Protein AF-A0A2P2K4J3-F1 (afdb_monomer)

Secondary structure (DSSP, 8-state):
---PPPTT--------HHHHHHHHHHHHHHHHHHHHHHHTT-TTSEEEEEE-STTS-EEEEES---TTTHHHHHHHHHHHHHHHHHH----------HHHHHHHTTS---TTS-SS--

Mean predicted aligned error: 5.59 Å

Foldseek 3Di:
DDDDDDPPDDDDDDDPPVQVVQLVVLVVVQVLLQVLCVVLVNVPWAWDDWDRHPVDTDTDTDDDDPPVCVVVSVVSSVVSSVVDVVVDDDDDDDDDQPQVVCVVVVNDDPPPDDNDDD

InterPro domains:
  IPR018163 Threonyl/alanyl tRNA synthetase, class II-like, putative editing domain superfamily [SSF55186] (16-107)
  IPR051335 Alanyl-tRNA Editing Enzymes [PTHR43462] (2-113)

Structure (mmCIF, N/CA/C/O backbone):
data_AF-A0A2P2K4J3-F1
#
_entry.id   AF-A0A2P2K4J3-F1
#
loop_
_atom_site.group_PDB
_atom_site.id
_atom_site.type_symbol
_atom_site.label_atom_id
_atom_site.label_alt_id
_atom_site.label_comp_id
_atom_site.label_asym_id
_atom_site.label_entity_id
_atom_site.label_seq_id
_atom_site.pdbx_PDB_ins_code
_atom_site.Cartn_x
_atom_site.Cartn_y
_atom_site.Cartn_z
_atom_site.occupancy
_atom_site.B_iso_or_equiv
_atom_site.auth_seq_id
_atom_site.auth_comp_id
_atom_site.auth_asym_id
_atom_site.auth_atom_id
_atom_site.pdbx_PDB_model_num
ATOM 1 N N . MET A 1 1 ? 33.982 13.667 -15.556 1.00 44.69 1 MET A N 1
ATOM 2 C CA . MET A 1 1 ? 34.019 13.254 -16.973 1.00 44.69 1 MET A CA 1
ATOM 3 C C . MET A 1 1 ? 32.996 12.140 -17.126 1.00 44.69 1 MET A C 1
ATOM 5 O O . MET A 1 1 ? 33.262 11.031 -16.682 1.00 44.69 1 MET A O 1
ATOM 9 N N . GLU A 1 2 ? 31.787 12.449 -17.598 1.00 53.03 2 GLU A N 1
ATOM 10 C CA . GLU A 1 2 ? 30.767 11.419 -17.836 1.00 53.03 2 GLU A CA 1
ATOM 11 C C . GLU A 1 2 ? 31.178 10.581 -19.048 1.00 53.03 2 GLU A C 1
ATOM 13 O O . GLU A 1 2 ? 31.515 11.114 -20.106 1.00 53.03 2 GLU A O 1
ATOM 18 N N . ALA A 1 3 ? 31.202 9.261 -18.885 1.00 64.31 3 ALA A N 1
ATOM 19 C CA . ALA A 1 3 ? 31.469 8.353 -19.987 1.00 64.31 3 ALA A CA 1
ATOM 20 C C . ALA A 1 3 ? 30.245 8.331 -20.913 1.00 64.31 3 ALA A C 1
ATOM 22 O O . ALA A 1 3 ? 29.225 7.726 -20.590 1.00 64.31 3 ALA A O 1
ATOM 23 N N . ALA A 1 4 ? 30.341 8.995 -22.065 1.00 73.62 4 ALA A N 1
ATOM 24 C CA . ALA A 1 4 ? 29.296 8.953 -23.078 1.00 73.62 4 ALA A CA 1
ATOM 25 C C . ALA A 1 4 ? 29.185 7.533 -23.667 1.00 73.62 4 ALA A C 1
ATOM 27 O O . ALA A 1 4 ? 30.149 6.992 -24.221 1.00 73.62 4 ALA A O 1
ATOM 28 N N . PHE A 1 5 ? 28.008 6.915 -23.556 1.00 79.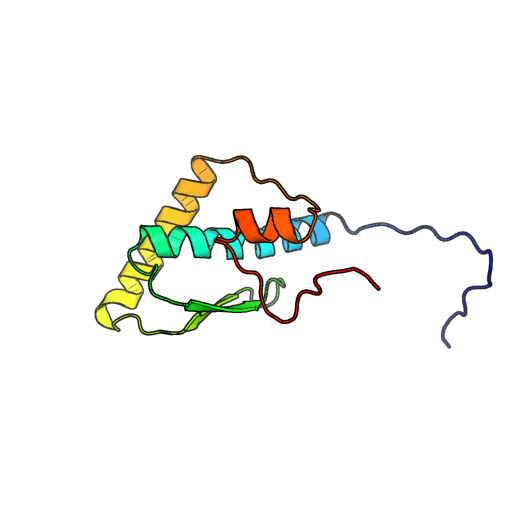06 5 PHE A N 1
ATOM 29 C CA . PHE A 1 5 ? 27.707 5.673 -24.265 1.00 79.06 5 PHE A CA 1
ATOM 30 C C . PHE A 1 5 ? 27.629 5.954 -25.773 1.00 79.06 5 PHE A C 1
ATOM 32 O O . PHE A 1 5 ? 26.981 6.905 -26.206 1.00 79.06 5 PHE A O 1
ATOM 39 N N . LYS A 1 6 ? 28.297 5.130 -26.587 1.00 83.50 6 LYS A N 1
ATOM 40 C CA . LYS A 1 6 ? 28.177 5.195 -28.050 1.00 83.50 6 LYS A CA 1
ATOM 41 C C . LYS A 1 6 ? 26.833 4.596 -28.476 1.00 83.50 6 LYS A C 1
ATOM 43 O O . LYS A 1 6 ? 26.390 3.618 -27.873 1.00 83.50 6 LYS A O 1
ATOM 48 N N . ARG A 1 7 ? 26.210 5.163 -29.519 1.00 85.69 7 ARG A N 1
ATOM 49 C CA . ARG A 1 7 ? 25.046 4.546 -30.182 1.00 85.69 7 ARG A CA 1
ATOM 50 C C . ARG A 1 7 ? 25.383 3.104 -30.578 1.00 85.69 7 ARG A C 1
ATOM 52 O O . ARG A 1 7 ? 26.541 2.812 -30.863 1.00 85.69 7 ARG A O 1
ATOM 59 N N . GLU A 1 8 ? 24.374 2.234 -30.547 1.00 86.88 8 GLU A N 1
ATOM 60 C CA . GLU A 1 8 ? 24.470 0.806 -30.908 1.00 86.88 8 GLU A CA 1
ATOM 61 C C . GLU A 1 8 ? 25.357 -0.050 -29.984 1.00 86.88 8 GLU A C 1
ATOM 63 O O . GLU A 1 8 ? 25.571 -1.231 -30.241 1.00 86.88 8 GLU A O 1
ATOM 68 N N . ARG A 1 9 ? 25.845 0.504 -28.866 1.00 87.56 9 ARG A N 1
ATOM 69 C CA . ARG A 1 9 ? 26.562 -0.278 -27.859 1.00 87.56 9 ARG A CA 1
ATOM 70 C C . ARG A 1 9 ? 25.582 -1.071 -27.002 1.00 87.56 9 ARG A C 1
ATOM 72 O O . ARG A 1 9 ? 24.740 -0.497 -26.316 1.00 87.56 9 ARG A O 1
ATOM 79 N N . GLU A 1 10 ? 25.776 -2.381 -26.971 1.00 89.94 10 GLU A N 1
ATOM 80 C CA . GLU A 1 10 ? 25.062 -3.264 -26.059 1.00 89.94 10 GLU A CA 1
ATOM 81 C C . GLU A 1 10 ? 25.472 -2.986 -24.603 1.00 89.94 10 GLU A C 1
ATOM 83 O O . GLU A 1 10 ? 26.653 -2.795 -24.285 1.00 89.94 10 GLU A O 1
ATOM 88 N N . VAL A 1 11 ? 24.486 -2.933 -23.708 1.00 90.00 11 VAL A N 1
ATOM 89 C CA . VAL A 1 11 ? 24.694 -2.692 -22.278 1.00 90.00 11 VAL A CA 1
ATOM 90 C C . VAL A 1 11 ? 23.993 -3.765 -21.464 1.00 90.00 11 VAL A C 1
ATOM 92 O O . VAL A 1 11 ? 22.866 -4.156 -21.756 1.00 90.00 11 VAL A O 1
ATOM 95 N N . LEU A 1 12 ? 24.658 -4.216 -20.401 1.00 91.12 12 LEU A N 1
ATOM 96 C CA . LEU A 1 12 ? 24.072 -5.149 -19.453 1.00 91.12 12 LEU A CA 1
ATOM 97 C C . LEU A 1 12 ? 23.439 -4.377 -18.298 1.00 91.12 12 LEU A C 1
ATOM 99 O O . LEU A 1 12 ? 24.135 -3.759 -17.493 1.00 91.12 12 LEU A O 1
ATOM 103 N N . LEU A 1 13 ? 22.118 -4.464 -18.190 1.00 93.56 13 LEU A N 1
ATOM 104 C CA . LEU A 1 13 ? 21.370 -3.939 -17.057 1.00 93.56 13 LEU A CA 1
ATOM 105 C C . LEU A 1 13 ? 21.055 -5.078 -16.089 1.00 93.56 13 LEU A C 1
ATOM 107 O O . LEU A 1 13 ? 20.612 -6.152 -16.490 1.00 93.56 13 LEU A O 1
ATOM 111 N N . ARG A 1 14 ? 21.285 -4.844 -14.797 1.00 95.19 14 ARG A N 1
ATOM 112 C CA . ARG A 1 14 ? 20.926 -5.784 -13.733 1.00 95.19 14 ARG A CA 1
ATOM 113 C C . ARG A 1 14 ? 20.093 -5.074 -12.686 1.00 95.19 14 ARG A C 1
ATOM 115 O O . ARG A 1 14 ? 20.434 -3.981 -12.239 1.00 95.19 14 ARG A O 1
ATOM 122 N N . VAL A 1 15 ? 19.018 -5.725 -12.266 1.00 96.56 15 VAL A N 1
ATOM 123 C CA . VAL A 1 15 ? 18.209 -5.262 -11.142 1.00 96.56 15 VAL A CA 1
ATOM 124 C C . VAL A 1 15 ? 18.894 -5.690 -9.848 1.00 96.56 15 VAL A C 1
ATOM 126 O O . VAL A 1 15 ? 19.244 -6.855 -9.680 1.00 96.56 15 VAL A O 1
ATOM 129 N N . ASN A 1 16 ? 19.052 -4.761 -8.905 1.00 97.38 16 ASN A N 1
ATOM 130 C CA . ASN A 1 16 ? 19.370 -5.128 -7.529 1.00 97.38 16 ASN A CA 1
ATOM 131 C C . ASN A 1 16 ? 18.126 -5.774 -6.902 1.00 97.38 16 ASN A C 1
ATOM 133 O O . ASN A 1 16 ? 17.172 -5.084 -6.533 1.00 97.38 16 ASN A O 1
ATOM 137 N N . GLU A 1 17 ? 18.132 -7.102 -6.820 1.00 97.69 17 GLU A N 1
ATOM 138 C CA . GLU A 1 17 ? 16.984 -7.895 -6.387 1.00 97.69 17 GLU A CA 1
ATOM 139 C C . GLU A 1 17 ? 16.534 -7.549 -4.964 1.00 97.69 17 GLU A C 1
ATOM 141 O O . GLU A 1 17 ? 15.347 -7.309 -4.735 1.00 97.69 17 GLU A O 1
ATOM 146 N N . SER A 1 18 ? 17.470 -7.451 -4.017 1.00 97.31 18 SER A N 1
ATOM 147 C CA . SER A 1 18 ? 17.173 -7.121 -2.619 1.00 97.31 18 SER A CA 1
ATOM 148 C C . SER A 1 18 ? 16.481 -5.765 -2.500 1.00 97.31 18 SER A C 1
ATOM 150 O O . SER A 1 18 ? 15.454 -5.645 -1.828 1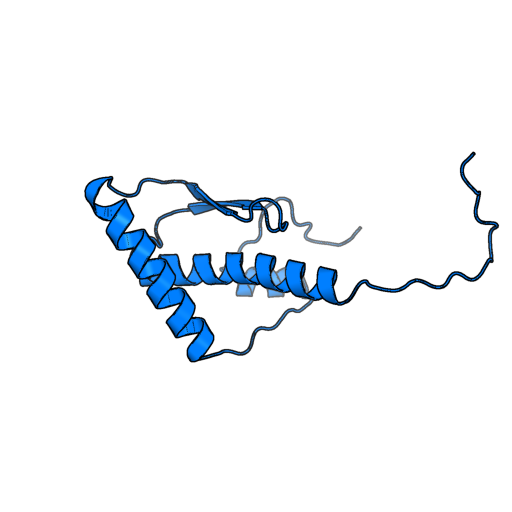.00 97.31 18 SER A O 1
ATOM 152 N N . ARG A 1 19 ? 16.981 -4.753 -3.223 1.00 96.38 19 ARG A N 1
ATOM 153 C CA . ARG A 1 19 ? 16.359 -3.424 -3.270 1.00 96.38 19 ARG A CA 1
ATOM 154 C C . ARG A 1 19 ? 14.982 -3.470 -3.933 1.00 96.38 19 ARG A C 1
ATOM 156 O O . ARG A 1 19 ? 14.043 -2.861 -3.426 1.00 96.38 19 ARG A O 1
ATOM 163 N N . ARG A 1 20 ? 14.827 -4.219 -5.031 1.00 96.75 20 ARG A N 1
ATOM 164 C CA . ARG A 1 20 ? 13.538 -4.366 -5.727 1.00 96.75 20 ARG A CA 1
ATOM 165 C C . ARG A 1 20 ? 12.485 -5.034 -4.844 1.00 96.75 20 ARG A C 1
ATOM 167 O O . ARG A 1 20 ? 11.344 -4.570 -4.838 1.00 96.75 20 ARG A O 1
ATOM 174 N N . LYS A 1 21 ? 12.863 -6.084 -4.106 1.00 96.94 21 LYS A N 1
ATOM 175 C CA . LYS A 1 21 ? 11.998 -6.798 -3.155 1.00 96.94 21 LYS A CA 1
ATOM 176 C C . LYS A 1 21 ? 11.592 -5.902 -1.990 1.00 96.94 21 LYS A C 1
ATOM 178 O O . LYS A 1 21 ? 10.405 -5.830 -1.686 1.00 96.94 21 LYS A O 1
ATOM 183 N N . LEU A 1 22 ? 12.541 -5.186 -1.381 1.00 97.38 22 LEU A N 1
ATOM 184 C CA . LEU A 1 22 ? 12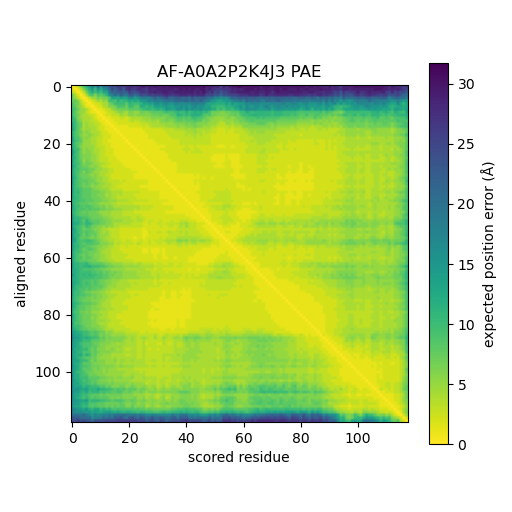.251 -4.257 -0.287 1.00 97.38 22 LEU A CA 1
ATOM 185 C C . LEU A 1 22 ? 11.262 -3.169 -0.724 1.00 97.38 22 LEU A C 1
ATOM 187 O O . LEU A 1 22 ? 10.213 -3.028 -0.107 1.00 97.38 22 LEU A O 1
ATOM 191 N N . ASN A 1 23 ? 11.535 -2.480 -1.834 1.00 96.75 23 ASN A N 1
ATOM 192 C CA . ASN A 1 23 ? 10.645 -1.434 -2.343 1.00 96.75 23 ASN A CA 1
ATOM 193 C C . ASN A 1 23 ? 9.246 -1.977 -2.676 1.00 96.75 23 ASN A C 1
ATOM 195 O O . ASN A 1 23 ? 8.245 -1.333 -2.378 1.00 96.75 23 ASN A O 1
ATOM 199 N N . SER A 1 24 ? 9.158 -3.188 -3.246 1.00 95.38 24 SER A N 1
ATOM 200 C CA . SER A 1 24 ? 7.862 -3.829 -3.512 1.00 95.38 24 SER A CA 1
ATOM 201 C C . SER A 1 24 ? 7.078 -4.093 -2.229 1.00 95.38 24 SER A C 1
ATOM 203 O O . SER A 1 24 ? 5.870 -3.869 -2.196 1.00 95.38 24 SER A O 1
ATOM 205 N N . ARG A 1 25 ? 7.761 -4.571 -1.179 1.00 96.25 25 ARG A N 1
ATOM 206 C CA . ARG A 1 25 ? 7.159 -4.828 0.134 1.00 96.25 25 ARG A CA 1
ATOM 207 C C . ARG A 1 25 ? 6.660 -3.537 0.772 1.00 96.25 25 ARG A C 1
ATOM 209 O O . ARG A 1 25 ? 5.530 -3.519 1.235 1.00 96.25 25 ARG A O 1
ATOM 216 N N . LEU A 1 26 ? 7.459 -2.470 0.750 1.00 97.62 26 LEU A N 1
ATOM 217 C CA . LEU A 1 26 ? 7.084 -1.172 1.323 1.00 97.62 26 LEU A CA 1
ATOM 218 C C . LEU A 1 26 ? 5.894 -0.532 0.600 1.00 97.62 26 LEU A C 1
ATOM 220 O O . LEU A 1 26 ? 4.991 -0.017 1.251 1.00 97.62 26 LEU A O 1
ATOM 224 N N . HIS A 1 27 ? 5.851 -0.612 -0.732 1.00 96.31 27 HIS A N 1
ATOM 225 C CA . HIS A 1 27 ? 4.703 -0.132 -1.502 1.00 96.31 27 HIS A CA 1
ATOM 226 C C . HIS A 1 27 ? 3.435 -0.937 -1.195 1.00 96.31 27 HIS A C 1
ATOM 228 O O . HIS A 1 27 ? 2.389 -0.368 -0.901 1.00 96.31 27 HIS A O 1
ATOM 234 N N . SER A 1 28 ? 3.542 -2.269 -1.191 1.00 95.62 28 SER A N 1
ATOM 235 C CA . SER A 1 28 ? 2.400 -3.151 -0.903 1.00 95.62 28 SER A CA 1
ATOM 236 C C . SER A 1 28 ? 1.909 -3.012 0.542 1.00 95.62 28 SER A C 1
ATOM 238 O O . SER A 1 28 ? 0.717 -3.145 0.792 1.00 95.62 28 SER A O 1
ATOM 240 N N . ALA A 1 29 ? 2.805 -2.713 1.489 1.00 96.38 29 ALA A N 1
ATOM 241 C CA . ALA A 1 29 ? 2.442 -2.426 2.875 1.00 96.38 29 ALA A CA 1
ATOM 242 C C . ALA A 1 29 ? 1.590 -1.153 3.003 1.00 96.38 29 ALA A C 1
ATOM 244 O O . ALA A 1 29 ? 0.724 -1.106 3.867 1.00 96.38 29 ALA A O 1
ATOM 245 N N . GLY A 1 30 ? 1.780 -0.160 2.125 1.00 96.12 30 GLY A N 1
ATOM 246 C CA . GLY A 1 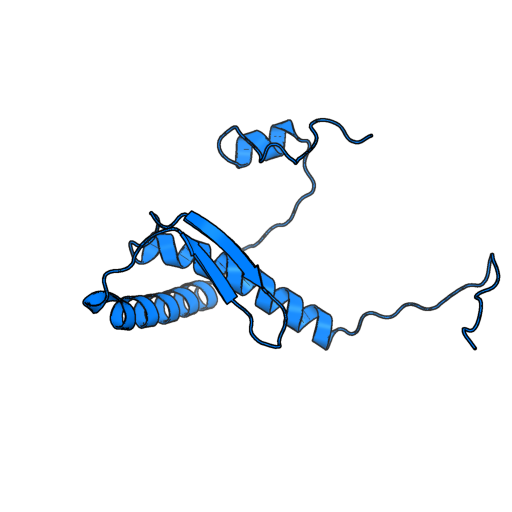30 ? 0.892 1.004 2.046 1.00 96.12 30 GLY A CA 1
ATOM 247 C C . GLY A 1 30 ? -0.548 0.601 1.724 1.00 96.12 30 GLY A C 1
ATOM 248 O O . GLY A 1 30 ? -1.447 0.870 2.512 1.00 96.12 30 GLY A O 1
ATOM 249 N N . HIS A 1 31 ? -0.743 -0.155 0.637 1.00 95.19 31 HIS A N 1
ATOM 250 C CA . HIS A 1 31 ? -2.067 -0.673 0.246 1.00 95.19 31 HIS A CA 1
ATOM 251 C C . HIS A 1 31 ? -2.689 -1.589 1.309 1.00 95.19 31 HIS A C 1
ATOM 253 O O . HIS A 1 31 ? -3.905 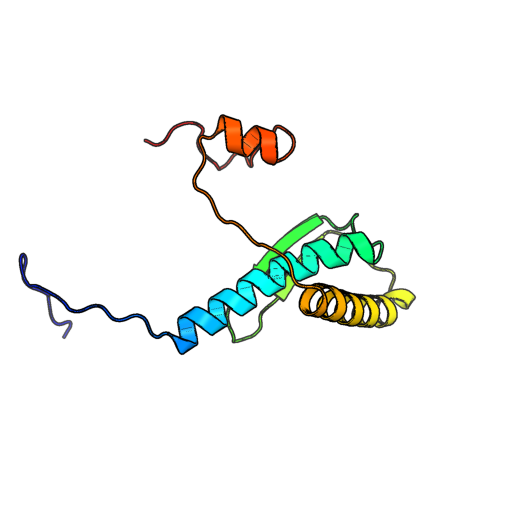-1.623 1.488 1.00 95.19 31 HIS A O 1
ATOM 259 N N . LEU A 1 32 ? -1.863 -2.340 2.043 1.00 97.00 32 LEU A N 1
ATOM 260 C CA . LEU A 1 32 ? -2.332 -3.155 3.162 1.00 97.00 32 LEU A CA 1
ATOM 261 C C . LEU A 1 32 ? -2.931 -2.289 4.280 1.00 97.00 32 LEU A C 1
ATOM 263 O O . LEU A 1 32 ? -3.965 -2.652 4.842 1.00 97.00 32 LEU A O 1
ATOM 267 N N . LEU A 1 33 ? -2.306 -1.151 4.596 1.00 97.69 33 LEU A N 1
ATOM 268 C CA . LEU A 1 33 ? -2.821 -0.221 5.600 1.00 97.69 33 LEU A CA 1
ATOM 269 C C . LEU A 1 33 ? -4.145 0.416 5.162 1.00 97.69 33 LEU A C 1
ATOM 271 O O . LEU A 1 33 ? -5.040 0.528 5.999 1.00 97.69 33 LEU A O 1
ATOM 275 N N . ASP A 1 34 ? -4.318 0.725 3.872 1.00 95.38 34 ASP A N 1
ATOM 276 C CA . ASP A 1 34 ? -5.596 1.219 3.330 1.00 95.38 34 ASP A CA 1
ATOM 277 C C . ASP A 1 34 ? -6.743 0.237 3.609 1.00 95.38 34 ASP A C 1
ATOM 279 O O . ASP A 1 34 ? -7.815 0.627 4.080 1.00 95.38 34 ASP A O 1
ATOM 283 N N . ALA A 1 35 ? -6.504 -1.060 3.392 1.00 95.38 35 ALA A N 1
ATOM 284 C CA . ALA A 1 35 ? -7.475 -2.103 3.713 1.00 95.38 35 ALA A CA 1
ATOM 285 C C . ALA A 1 35 ? -7.738 -2.203 5.228 1.00 95.38 35 ALA A C 1
ATOM 287 O O . ALA A 1 35 ? -8.885 -2.350 5.653 1.00 95.38 35 ALA A O 1
ATOM 288 N N . CYS A 1 36 ? -6.693 -2.088 6.054 1.00 98.06 36 CYS A N 1
ATOM 289 C CA . CYS A 1 36 ? -6.823 -2.156 7.511 1.00 98.06 36 CYS A CA 1
ATOM 290 C C . CYS A 1 36 ? -7.642 -0.988 8.073 1.00 98.06 36 CYS A C 1
ATOM 292 O O . CYS A 1 36 ? -8.433 -1.200 8.990 1.00 98.06 36 CYS A O 1
ATOM 294 N N . LEU A 1 37 ? -7.504 0.227 7.526 1.00 97.69 37 LEU A N 1
ATOM 295 C CA . LEU A 1 37 ? -8.279 1.395 7.962 1.00 97.69 37 LEU A CA 1
ATOM 296 C C . LEU A 1 37 ? -9.786 1.159 7.876 1.00 97.69 37 LEU A C 1
ATOM 298 O O . LEU A 1 37 ? -10.510 1.502 8.813 1.00 97.69 37 LEU A O 1
ATOM 302 N N . GLN A 1 38 ? -10.247 0.528 6.795 1.00 95.94 38 GLN A N 1
ATOM 303 C CA . GLN A 1 38 ? -11.655 0.162 6.631 1.00 95.94 38 GLN A CA 1
ATOM 304 C C . GLN A 1 38 ? -12.116 -0.770 7.761 1.00 95.94 38 GLN A C 1
ATOM 306 O O . GLN A 1 38 ? -13.157 -0.544 8.375 1.00 95.94 38 GLN A O 1
ATOM 311 N N . ILE A 1 39 ? -11.295 -1.765 8.102 1.00 97.25 39 ILE A N 1
ATOM 312 C CA . ILE A 1 39 ? -11.613 -2.787 9.107 1.00 97.25 39 ILE A CA 1
ATOM 313 C C . ILE A 1 39 ? -11.621 -2.208 10.528 1.00 97.25 39 ILE A C 1
ATOM 315 O O . ILE A 1 39 ? -12.498 -2.529 11.329 1.00 97.25 39 ILE A O 1
ATOM 319 N N . VAL A 1 40 ? -10.687 -1.309 10.853 1.00 97.44 40 VAL A N 1
ATOM 320 C CA . VAL A 1 40 ? -10.573 -0.729 12.205 1.00 97.44 40 VAL A CA 1
ATOM 321 C C . VAL A 1 40 ? -11.498 0.473 12.438 1.00 97.44 40 VAL A C 1
ATOM 323 O O . VAL A 1 40 ? -11.369 1.173 13.449 1.00 97.44 40 VAL A O 1
ATOM 326 N N . GLY A 1 41 ? -12.441 0.735 11.530 1.00 96.69 41 GLY A N 1
ATOM 327 C CA . GLY A 1 41 ? -13.420 1.819 11.650 1.00 96.69 41 GLY A CA 1
ATOM 328 C C . GLY A 1 41 ? -12.855 3.214 11.361 1.00 96.69 41 GLY A C 1
ATOM 329 O O . GLY A 1 41 ? -13.396 4.208 11.838 1.00 96.69 41 GLY A O 1
ATOM 330 N N . LEU A 1 42 ? -11.760 3.297 10.605 1.00 97.62 42 LEU A N 1
ATOM 331 C CA . LEU A 1 42 ? -11.150 4.542 10.126 1.00 97.62 42 LEU A CA 1
ATOM 332 C C . LEU A 1 42 ? -11.336 4.738 8.613 1.00 97.62 42 LEU A C 1
ATOM 334 O O . LEU A 1 42 ? -10.672 5.572 8.008 1.00 97.62 42 LEU A O 1
ATOM 338 N N . GLY A 1 43 ? -12.265 4.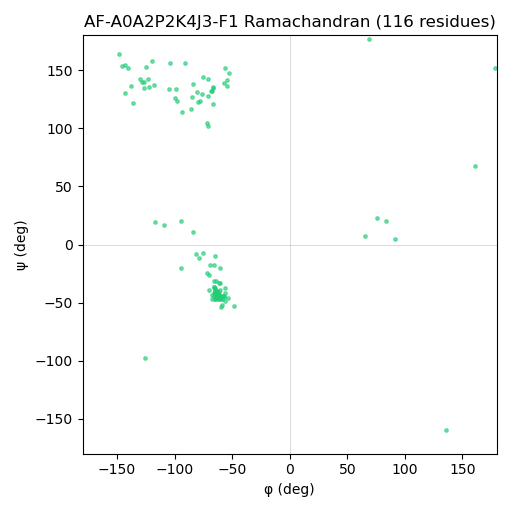001 8.000 1.00 96.12 43 GLY A N 1
ATOM 339 C CA . GLY A 1 43 ? -12.513 4.046 6.557 1.00 96.12 43 GLY A CA 1
ATOM 340 C C . GLY A 1 43 ? -13.040 5.378 6.013 1.00 96.12 43 GLY A C 1
ATOM 341 O O . GLY A 1 43 ? -13.083 5.560 4.802 1.00 96.12 43 GLY A O 1
ATOM 342 N N . HIS A 1 44 ? -13.421 6.300 6.899 1.00 95.38 44 HIS A N 1
ATOM 343 C CA . HIS A 1 44 ? -13.831 7.662 6.558 1.00 95.38 44 HIS A CA 1
ATOM 344 C C . HIS A 1 44 ? -12.644 8.600 6.278 1.00 95.38 44 HIS A C 1
ATOM 346 O O . HIS A 1 44 ? -12.861 9.722 5.830 1.00 95.38 44 HIS A O 1
ATOM 352 N N . LEU A 1 45 ? -11.411 8.188 6.594 1.00 97.06 45 LEU A N 1
ATOM 353 C CA . LEU A 1 45 ? -10.220 8.980 6.309 1.00 97.06 45 LEU A CA 1
ATOM 354 C C . LEU A 1 45 ? -9.883 8.892 4.818 1.00 97.06 45 LEU A C 1
ATOM 356 O O . LEU A 1 45 ? -9.785 7.800 4.258 1.00 97.06 45 LEU A O 1
ATOM 360 N N . GLU A 1 46 ? -9.674 10.039 4.179 1.00 95.12 46 GLU A N 1
ATOM 361 C CA . GLU A 1 46 ? -9.379 10.094 2.747 1.00 95.12 46 GLU A CA 1
ATOM 362 C C . GLU A 1 46 ? -7.877 9.893 2.503 1.00 95.12 46 GLU A C 1
ATOM 364 O O . GLU A 1 46 ? -7.075 10.637 3.078 1.00 95.12 46 GLU A O 1
ATOM 369 N N . PRO A 1 47 ? -7.455 8.954 1.638 1.00 93.69 47 PRO A N 1
ATOM 370 C CA . PRO A 1 47 ? -6.053 8.818 1.253 1.00 93.69 47 PRO A CA 1
ATOM 371 C C . PRO A 1 47 ? -5.491 10.112 0.652 1.00 93.69 47 PRO A C 1
ATOM 373 O O . PRO A 1 47 ? -6.150 10.789 -0.139 1.00 93.69 47 PRO A O 1
ATOM 376 N N . ALA A 1 48 ? -4.257 10.457 1.019 1.00 93.88 48 ALA A N 1
ATOM 377 C CA . ALA A 1 48 ? -3.572 11.647 0.528 1.00 93.88 48 ALA A CA 1
ATOM 378 C C . ALA A 1 48 ? -2.210 11.305 -0.080 1.00 93.88 48 ALA A C 1
ATOM 380 O O . ALA A 1 48 ? -2.119 10.955 -1.254 1.00 93.88 48 ALA A O 1
ATOM 381 N N . LYS A 1 49 ? -1.137 11.458 0.696 1.00 94.12 49 LYS A N 1
ATOM 382 C CA . LYS A 1 49 ? 0.239 11.261 0.240 1.00 94.12 49 LYS A CA 1
ATOM 383 C C . LYS A 1 49 ? 0.778 9.937 0.744 1.00 94.12 49 LYS A C 1
ATOM 385 O O . LYS A 1 49 ? 0.359 9.423 1.776 1.00 94.12 49 LYS A O 1
ATOM 390 N N . SER A 1 50 ? 1.773 9.415 0.050 1.00 95.12 50 SER A N 1
ATOM 391 C CA . SER A 1 50 ? 2.513 8.258 0.521 1.00 95.12 50 SER A CA 1
ATOM 392 C C . SER A 1 50 ? 3.984 8.378 0.165 1.00 95.12 50 SER A C 1
ATOM 394 O O . SER A 1 50 ? 4.380 9.049 -0.792 1.00 95.12 50 SER A O 1
ATOM 396 N N . TYR A 1 51 ? 4.803 7.708 0.961 1.00 96.81 51 TYR A N 1
ATOM 397 C CA . TYR A 1 51 ? 6.223 7.551 0.729 1.00 96.81 51 TYR A CA 1
ATOM 398 C C . TYR A 1 51 ? 6.578 6.096 1.002 1.00 96.81 51 TYR A C 1
ATOM 400 O O . TYR A 1 51 ? 6.330 5.587 2.088 1.00 96.81 51 TYR A O 1
ATOM 408 N N . HIS A 1 52 ? 7.128 5.393 0.015 1.00 95.12 52 HIS A N 1
ATOM 409 C CA . HIS A 1 52 ? 7.383 3.947 0.116 1.00 95.12 52 HIS A CA 1
ATOM 410 C C . HIS A 1 52 ? 8.868 3.593 0.031 1.00 95.12 52 HIS A C 1
ATOM 412 O O . HIS A 1 52 ? 9.219 2.453 -0.283 1.00 95.12 52 HIS A O 1
ATOM 418 N N . PHE A 1 53 ? 9.749 4.563 0.271 1.00 94.38 53 PHE A N 1
ATOM 419 C CA . PHE A 1 53 ? 11.186 4.324 0.291 1.00 94.38 53 PHE A CA 1
ATOM 420 C C . PHE A 1 53 ? 11.675 3.967 1.707 1.00 94.38 53 PHE A C 1
ATOM 422 O O . PHE A 1 53 ? 10.994 4.268 2.691 1.00 94.38 53 PHE A O 1
ATOM 429 N N . PRO A 1 54 ? 12.822 3.269 1.831 1.00 95.50 54 PRO A N 1
ATOM 430 C CA . PRO A 1 54 ? 13.256 2.673 3.100 1.00 95.50 54 PRO A CA 1
ATOM 431 C C . PRO A 1 54 ? 13.606 3.647 4.230 1.00 95.50 54 PRO A C 1
ATOM 433 O O . PRO A 1 54 ? 13.683 3.234 5.380 1.00 95.50 54 PRO A O 1
ATOM 436 N N . ASP A 1 55 ? 13.852 4.910 3.915 1.00 96.12 55 ASP A N 1
ATOM 437 C CA . ASP A 1 55 ? 14.296 5.964 4.830 1.00 96.12 55 ASP A CA 1
ATOM 438 C C . ASP A 1 55 ? 13.189 6.508 5.747 1.00 96.12 55 ASP A C 1
ATOM 440 O O . ASP A 1 55 ? 13.474 7.243 6.688 1.00 96.12 55 ASP A O 1
ATOM 444 N N . GLY A 1 56 ? 11.941 6.094 5.534 1.00 95.00 56 GLY A N 1
ATOM 445 C CA . GLY A 1 56 ? 10.835 6.420 6.431 1.00 95.00 56 GLY A CA 1
ATOM 446 C C . GLY A 1 56 ? 9.491 6.232 5.747 1.00 95.00 56 GLY A C 1
ATOM 447 O O . GLY A 1 56 ? 8.826 7.226 5.468 1.00 95.00 56 GLY A O 1
ATOM 448 N N . PRO A 1 57 ? 9.097 4.991 5.411 1.00 96.62 57 PRO A N 1
ATOM 449 C CA . PRO A 1 57 ? 7.885 4.760 4.646 1.00 96.62 57 PRO A CA 1
ATOM 450 C C . PRO A 1 57 ? 6.641 5.157 5.451 1.00 96.62 57 PRO A C 1
ATOM 452 O O . PRO A 1 57 ? 6.514 4.797 6.621 1.00 96.62 57 PRO A O 1
ATOM 455 N N . PHE A 1 58 ? 5.708 5.864 4.816 1.00 97.12 58 PHE A N 1
ATOM 456 C CA . PHE A 1 58 ? 4.450 6.285 5.424 1.00 97.12 58 PHE A CA 1
ATOM 457 C C . PHE A 1 58 ? 3.309 6.364 4.407 1.00 97.12 58 PHE A C 1
ATOM 459 O O . PHE A 1 58 ? 3.507 6.426 3.190 1.00 97.12 58 PHE A O 1
ATOM 466 N N . VAL A 1 59 ? 2.101 6.407 4.951 1.00 97.38 59 VAL A N 1
ATOM 467 C CA . VAL A 1 59 ? 0.856 6.759 4.272 1.00 97.38 59 VAL A CA 1
ATOM 468 C C . VAL A 1 59 ? 0.191 7.870 5.080 1.00 97.38 59 VAL A C 1
ATOM 470 O O . VAL A 1 59 ? 0.249 7.876 6.309 1.00 97.38 59 VAL A O 1
ATOM 473 N N . GLU A 1 60 ? -0.374 8.846 4.386 1.00 97.38 60 GLU A N 1
ATOM 474 C CA . GLU A 1 60 ? -1.025 10.021 4.954 1.00 97.38 60 GLU A CA 1
ATOM 475 C C . GLU A 1 60 ? -2.497 10.012 4.555 1.00 97.38 60 GLU A C 1
ATOM 477 O O . GLU A 1 60 ? -2.835 9.759 3.396 1.00 97.38 60 GLU A O 1
ATOM 482 N N . TYR A 1 61 ? -3.359 10.344 5.514 1.00 97.12 61 TYR A N 1
ATOM 483 C CA . TYR A 1 61 ? -4.797 10.430 5.307 1.00 97.12 61 TYR A CA 1
ATOM 484 C C . TYR A 1 61 ? -5.333 11.752 5.847 1.00 97.12 61 TYR A C 1
ATOM 486 O O . TYR A 1 61 ? -4.894 12.230 6.895 1.00 97.12 61 TYR A O 1
ATOM 494 N N . LYS A 1 62 ? -6.307 12.334 5.148 1.00 97.94 62 LYS A N 1
ATOM 495 C CA . LYS A 1 6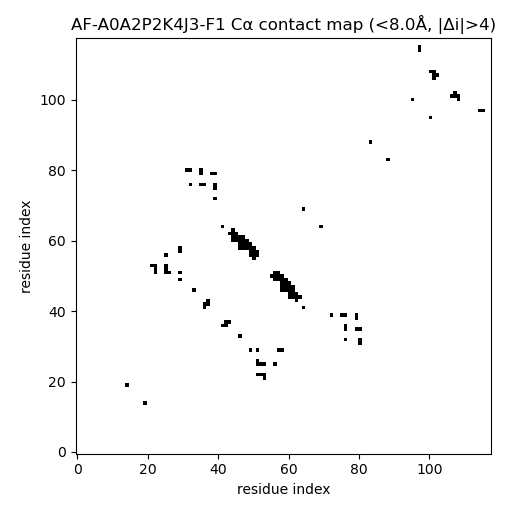2 ? -7.041 13.515 5.604 1.00 97.94 62 LYS A CA 1
ATOM 496 C C . LYS A 1 62 ? -8.180 13.089 6.520 1.00 97.94 62 LYS A C 1
ATOM 498 O O . LYS A 1 62 ? -8.904 12.140 6.232 1.00 97.94 62 LYS A O 1
ATOM 503 N N . GLY A 1 63 ? -8.356 13.835 7.604 1.00 96.12 63 GLY A N 1
ATOM 504 C CA . GLY A 1 63 ? -9.407 13.618 8.592 1.00 96.12 63 GLY A CA 1
ATOM 505 C C . GLY A 1 63 ? -8.858 13.730 10.007 1.00 96.12 63 GLY A C 1
ATOM 506 O O . GLY A 1 63 ? -7.823 14.354 10.241 1.00 96.12 63 GLY A O 1
ATOM 507 N N . THR A 1 64 ? -9.565 13.167 10.983 1.00 95.44 64 THR A N 1
ATOM 508 C CA . THR A 1 64 ? -9.162 13.246 12.389 1.00 95.44 64 THR A CA 1
ATOM 509 C C . THR A 1 64 ? -9.474 11.944 13.100 1.00 95.44 64 THR A C 1
ATOM 511 O O . THR A 1 64 ? -10.598 11.456 13.061 1.00 95.44 64 THR A O 1
ATOM 514 N N . VAL A 1 65 ? -8.478 11.415 13.805 1.00 96.31 65 VAL A N 1
ATOM 515 C CA . VAL A 1 65 ? -8.669 10.343 14.780 1.00 96.31 65 VAL A CA 1
ATOM 516 C C . VAL A 1 65 ? -8.695 10.989 16.165 1.00 96.31 65 VAL A C 1
ATOM 518 O O . VAL A 1 65 ? -7.755 11.721 16.492 1.00 96.31 65 VAL A O 1
ATOM 521 N N . PRO A 1 66 ? -9.731 10.759 16.992 1.00 96.38 66 PRO A N 1
ATOM 522 C CA . PRO A 1 66 ? -9.771 11.308 18.341 1.00 96.38 66 PRO A CA 1
ATOM 523 C C . PRO A 1 66 ? -8.517 10.922 19.131 1.00 96.38 66 PRO A C 1
ATOM 525 O O . PRO A 1 66 ? -8.091 9.767 19.113 1.00 96.38 66 PRO A O 1
ATOM 528 N N . GLN A 1 67 ? -7.931 11.874 19.861 1.00 96.50 67 GLN A N 1
ATOM 529 C CA . GLN A 1 67 ? -6.637 11.674 20.527 1.00 96.50 67 GLN A CA 1
ATOM 530 C C . GLN A 1 67 ? -6.630 10.467 21.479 1.00 96.50 67 GLN A C 1
ATOM 532 O O . GLN A 1 67 ? -5.648 9.729 21.541 1.00 96.50 67 GLN A O 1
ATOM 537 N N . HIS A 1 68 ? -7.742 10.233 22.179 1.00 97.19 68 HIS A N 1
ATOM 538 C CA . HIS A 1 68 ? -7.900 9.104 23.097 1.00 97.19 68 HIS A CA 1
ATOM 539 C C . HIS A 1 68 ? -7.959 7.739 22.384 1.00 97.19 68 HIS A C 1
ATOM 541 O O . HIS A 1 68 ? -7.744 6.708 23.017 1.00 97.19 68 HIS A O 1
ATOM 547 N N . GLU A 1 69 ? -8.225 7.712 21.075 1.00 97.06 69 GLU A N 1
ATOM 548 C CA . GLU A 1 69 ? -8.252 6.488 20.277 1.00 97.06 69 GLU A CA 1
ATOM 549 C C . GLU A 1 69 ? -6.921 6.188 19.582 1.00 97.06 69 GLU A C 1
ATOM 551 O O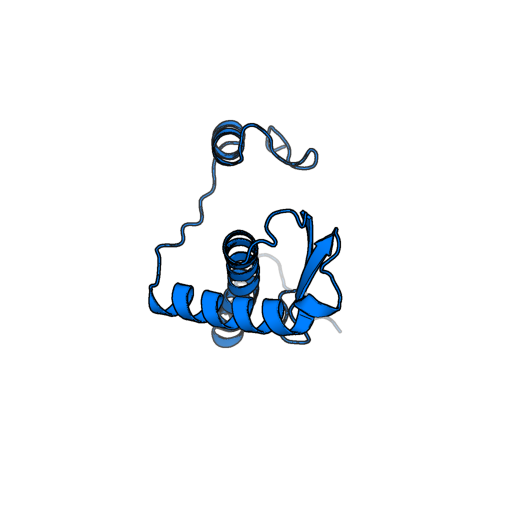 . GLU A 1 69 ? -6.688 5.029 19.244 1.00 97.06 69 GLU A O 1
ATOM 556 N N . LEU A 1 70 ? -6.033 7.175 19.393 1.00 95.81 70 LEU A N 1
ATOM 557 C CA . LEU A 1 70 ? -4.815 7.041 18.575 1.00 95.81 70 LEU A CA 1
ATOM 558 C C . LEU A 1 70 ? -4.001 5.785 18.906 1.00 95.81 70 LEU A C 1
ATOM 560 O O . LEU A 1 70 ? -3.734 4.964 18.029 1.00 95.81 70 LEU A O 1
ATOM 564 N N . GLN A 1 71 ? -3.660 5.589 20.183 1.00 97.50 71 GLN A N 1
ATOM 565 C CA . GLN A 1 71 ? -2.851 4.444 20.604 1.00 97.50 71 GLN A CA 1
ATOM 566 C C . GLN A 1 71 ? -3.583 3.110 20.396 1.00 97.50 71 GLN A C 1
ATOM 568 O O . GLN A 1 71 ? -2.971 2.102 20.039 1.00 97.50 71 GLN A O 1
ATOM 573 N N . ARG A 1 72 ? -4.904 3.087 20.611 1.00 98.12 72 ARG A N 1
ATOM 574 C CA . ARG A 1 72 ? -5.727 1.895 20.390 1.00 98.12 72 ARG A CA 1
ATOM 575 C C . ARG A 1 72 ? -5.802 1.564 18.900 1.00 98.12 72 ARG A C 1
ATOM 577 O O . ARG A 1 72 ? -5.586 0.411 18.539 1.00 98.12 72 ARG A O 1
ATOM 584 N N . LYS A 1 73 ? -6.071 2.555 18.047 1.00 97.81 73 LYS A N 1
ATOM 585 C CA . LYS A 1 73 ? -6.169 2.386 16.591 1.00 97.81 73 LYS A CA 1
ATOM 586 C C . LYS A 1 73 ? -4.841 1.949 15.985 1.00 97.81 73 LYS A C 1
ATOM 588 O O . LYS A 1 73 ? -4.842 1.039 15.168 1.00 97.81 73 LYS A O 1
ATOM 593 N N . GLN A 1 74 ? -3.717 2.503 16.443 1.00 97.44 74 GLN A N 1
ATOM 594 C CA . GLN A 1 74 ? -2.384 2.061 16.022 1.00 97.44 74 GLN A CA 1
ATOM 595 C C . GLN A 1 74 ? -2.173 0.562 16.287 1.00 97.44 74 GLN A C 1
ATOM 597 O O . GLN A 1 74 ? -1.785 -0.174 15.385 1.00 97.44 74 GLN A O 1
ATOM 602 N N . LYS A 1 75 ? -2.491 0.093 17.502 1.00 98.38 75 LYS A N 1
ATOM 603 C CA . LYS A 1 75 ? -2.392 -1.334 17.853 1.00 98.38 75 LYS A CA 1
ATOM 604 C C . LYS A 1 75 ? -3.339 -2.201 17.022 1.00 98.38 75 LYS A C 1
ATOM 606 O O . LYS A 1 75 ? -2.963 -3.289 16.605 1.00 98.38 75 LYS A O 1
ATOM 611 N N . GLN A 1 76 ? -4.562 -1.732 16.778 1.00 98.50 76 GLN A N 1
ATOM 612 C CA . GLN A 1 76 ? -5.529 -2.451 15.943 1.00 98.50 76 GLN A CA 1
ATOM 613 C C . GLN A 1 76 ? -5.063 -2.562 14.488 1.00 98.50 76 GLN A C 1
ATOM 615 O O . GLN A 1 76 ? -5.207 -3.630 13.905 1.00 98.50 76 GLN A O 1
ATOM 620 N N . LEU A 1 77 ? -4.469 -1.505 13.924 1.00 98.25 77 LEU A N 1
ATOM 621 C CA . LEU A 1 77 ? -3.896 -1.531 12.577 1.00 98.25 77 LEU A CA 1
ATOM 622 C C . LEU A 1 77 ? -2.774 -2.565 12.464 1.00 98.25 77 LEU A C 1
ATOM 624 O O . LEU A 1 77 ? -2.761 -3.339 11.514 1.00 98.25 77 LEU A O 1
ATOM 628 N N . GLU A 1 78 ? -1.861 -2.615 13.435 1.00 98.38 78 GLU A N 1
ATOM 629 C CA . GLU A 1 78 ? -0.780 -3.606 13.443 1.00 98.38 78 GLU A CA 1
ATOM 630 C C . GLU A 1 78 ? -1.313 -5.041 13.572 1.00 98.38 78 GLU A C 1
ATOM 632 O O . GLU A 1 78 ? -0.873 -5.937 12.848 1.00 98.38 78 GLU A O 1
ATOM 637 N N . LEU A 1 79 ? -2.280 -5.270 14.466 1.00 98.62 79 LEU A N 1
ATOM 638 C CA . LEU A 1 79 ? -2.917 -6.578 14.630 1.00 98.62 79 LEU A CA 1
ATOM 639 C C . LEU A 1 79 ? -3.620 -7.027 13.345 1.00 98.62 79 LEU A C 1
ATOM 641 O O . LEU A 1 79 ? -3.417 -8.159 12.906 1.00 98.62 79 LEU A O 1
ATOM 645 N N . GLU A 1 80 ? -4.400 -6.141 12.724 1.00 98.56 80 GLU A N 1
ATOM 646 C CA . GLU A 1 80 ? -5.133 -6.458 11.499 1.00 98.56 80 GLU A CA 1
ATOM 647 C C . GLU A 1 80 ? -4.184 -6.686 10.321 1.00 98.56 80 GLU A C 1
ATOM 649 O O . GLU A 1 80 ? -4.319 -7.676 9.606 1.00 98.56 80 GLU A O 1
ATOM 654 N N . ALA A 1 81 ? -3.157 -5.848 10.157 1.00 98.31 81 ALA A N 1
ATOM 655 C CA . ALA A 1 81 ? -2.158 -6.032 9.109 1.00 98.31 81 ALA A CA 1
ATOM 656 C C . ALA A 1 81 ? -1.480 -7.406 9.219 1.00 98.31 81 ALA A C 1
ATOM 658 O O . ALA A 1 81 ? -1.374 -8.128 8.226 1.00 98.31 81 ALA A O 1
ATOM 659 N N . ASN A 1 82 ? -1.079 -7.812 10.428 1.00 98.56 82 ASN A N 1
ATOM 660 C CA . ASN A 1 82 ? -0.496 -9.133 10.664 1.00 98.56 82 ASN A CA 1
ATOM 661 C C . ASN A 1 82 ? -1.494 -10.270 10.396 1.00 98.56 82 ASN A C 1
ATOM 663 O O . ASN A 1 82 ? -1.114 -11.293 9.821 1.00 98.56 82 ASN A O 1
ATOM 667 N N . ALA A 1 83 ? -2.768 -10.096 10.759 1.00 98.38 83 ALA A N 1
ATOM 668 C CA . ALA A 1 83 ? -3.816 -11.074 10.475 1.00 98.38 83 ALA A CA 1
ATOM 669 C C . ALA A 1 83 ? -4.036 -11.252 8.963 1.00 98.38 83 ALA A C 1
ATOM 671 O O . ALA A 1 83 ? -4.083 -12.384 8.478 1.00 98.38 83 ALA A O 1
ATOM 672 N N . LEU A 1 84 ? -4.095 -10.154 8.203 1.00 97.56 84 LEU A N 1
ATOM 673 C CA . LEU A 1 84 ? -4.221 -10.169 6.745 1.00 97.56 84 LEU A CA 1
ATOM 674 C C . LEU A 1 84 ? -3.004 -10.804 6.063 1.00 97.56 84 LEU A C 1
ATOM 676 O O . LEU A 1 84 ? -3.171 -11.600 5.139 1.00 97.56 84 LEU A O 1
ATOM 680 N N . ILE A 1 85 ? -1.789 -10.503 6.534 1.00 97.38 85 ILE A N 1
ATOM 681 C CA . ILE A 1 85 ? -0.556 -11.131 6.033 1.00 97.38 85 ILE A CA 1
ATOM 682 C C . ILE A 1 85 ? -0.584 -12.640 6.289 1.00 97.38 85 ILE A C 1
ATOM 684 O O . ILE A 1 85 ? -0.292 -13.412 5.378 1.00 97.38 85 ILE A O 1
ATOM 688 N N . SER A 1 86 ? -0.953 -13.058 7.503 1.00 98.12 86 SER A N 1
ATOM 689 C CA . SER A 1 86 ? -1.019 -14.471 7.897 1.00 98.12 86 SER A CA 1
ATOM 690 C C . SER A 1 86 ? -2.065 -15.244 7.094 1.00 98.12 86 SER A C 1
ATOM 692 O O . SER A 1 86 ? -1.798 -16.341 6.605 1.00 98.12 86 SER A O 1
ATOM 694 N N . ARG A 1 87 ? -3.244 -14.643 6.891 1.00 97.38 87 ARG A N 1
ATOM 695 C CA . ARG A 1 87 ? -4.303 -15.203 6.042 1.00 97.38 87 ARG A CA 1
ATOM 696 C C . ARG A 1 87 ? -3.851 -15.349 4.589 1.00 97.38 87 ARG A C 1
ATOM 698 O O . ARG A 1 87 ? -4.280 -16.274 3.903 1.00 97.38 87 ARG A O 1
ATOM 705 N N . GLY A 1 88 ? -3.002 -14.435 4.127 1.00 95.06 88 GLY A N 1
ATOM 706 C CA . GLY A 1 88 ? -2.586 -14.351 2.739 1.00 95.06 88 GLY A CA 1
ATOM 707 C C . GLY A 1 88 ? -3.724 -13.919 1.813 1.00 95.06 88 GLY A C 1
ATOM 708 O O . GLY A 1 88 ? -4.873 -13.707 2.208 1.00 95.06 88 GLY A O 1
ATOM 709 N N . GLY A 1 89 ? -3.386 -13.760 0.539 1.00 92.31 89 GLY A N 1
ATOM 710 C CA . GLY A 1 89 ? -4.331 -13.352 -0.488 1.00 92.31 89 GLY A CA 1
ATOM 711 C C . GLY A 1 89 ? -3.645 -13.207 -1.835 1.00 92.31 89 GLY A C 1
ATOM 712 O O . GLY A 1 89 ? -2.446 -12.933 -1.916 1.00 92.31 89 GLY A O 1
ATOM 713 N N . LYS A 1 90 ? -4.408 -13.406 -2.909 1.00 94.12 90 LYS A N 1
ATOM 714 C CA . LYS A 1 90 ? -3.913 -13.162 -4.261 1.00 94.12 90 LYS A CA 1
ATOM 715 C C . LYS A 1 90 ? -3.979 -11.664 -4.544 1.00 94.12 90 LYS A C 1
ATOM 717 O O . LYS A 1 90 ? -5.056 -11.081 -4.498 1.00 94.12 90 LYS A O 1
ATOM 722 N N . ILE A 1 91 ? -2.837 -11.077 -4.883 1.00 91.38 91 ILE A N 1
ATOM 723 C CA . ILE A 1 91 ? -2.744 -9.712 -5.404 1.00 91.38 91 ILE A CA 1
ATOM 724 C C . ILE A 1 91 ? -2.477 -9.796 -6.903 1.00 91.38 91 ILE A C 1
ATOM 726 O O . ILE A 1 91 ? -1.629 -10.572 -7.349 1.00 91.38 91 ILE A O 1
ATOM 730 N N . THR A 1 92 ? -3.209 -9.011 -7.684 1.00 91.94 92 THR A N 1
ATOM 731 C CA . THR A 1 92 ? -3.061 -8.928 -9.139 1.00 91.94 92 THR A CA 1
ATOM 732 C C . THR A 1 92 ? -2.771 -7.495 -9.550 1.00 91.94 92 THR A C 1
ATOM 734 O O . THR A 1 92 ? -3.352 -6.566 -9.000 1.00 91.94 92 THR A O 1
ATOM 737 N N . ALA A 1 93 ? -1.909 -7.327 -10.548 1.00 91.50 93 ALA A N 1
ATOM 738 C CA . ALA A 1 93 ? -1.716 -6.070 -11.257 1.00 91.50 93 ALA A CA 1
ATOM 739 C C . ALA A 1 93 ? -1.998 -6.324 -12.739 1.00 91.50 93 ALA A C 1
ATOM 741 O O . ALA A 1 93 ? -1.568 -7.346 -13.277 1.00 91.50 93 ALA A O 1
ATOM 742 N N . ALA A 1 94 ? -2.733 -5.420 -13.379 1.00 92.69 94 ALA A N 1
ATOM 743 C CA . ALA A 1 94 ? -3.122 -5.532 -14.777 1.00 92.69 94 ALA A CA 1
ATOM 744 C C . ALA A 1 94 ? -3.033 -4.166 -15.461 1.00 92.69 94 ALA A C 1
ATOM 746 O O . ALA A 1 94 ? -3.186 -3.129 -14.815 1.00 92.69 94 ALA A O 1
ATOM 747 N N . VAL A 1 95 ? -2.794 -4.186 -16.771 1.00 93.62 95 VAL A N 1
ATOM 748 C CA . VAL A 1 95 ? -2.978 -3.026 -17.645 1.00 93.62 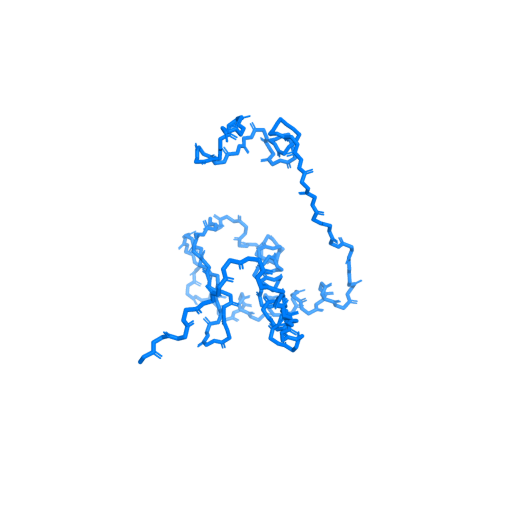95 VAL A CA 1
ATOM 749 C C . VAL A 1 95 ? -4.334 -3.199 -18.308 1.00 93.62 95 VAL A C 1
ATOM 751 O O . VAL A 1 95 ? -4.581 -4.237 -18.918 1.00 93.62 95 VAL A O 1
ATOM 754 N N . LEU A 1 96 ? -5.204 -2.207 -18.151 1.00 92.12 96 LEU A N 1
ATOM 755 C CA . LEU A 1 96 ? -6.587 -2.253 -18.614 1.00 92.12 96 LEU A CA 1
ATOM 756 C C . LEU A 1 96 ? -6.884 -1.052 -19.519 1.00 92.12 96 LEU A C 1
ATOM 758 O O . LEU A 1 96 ? -6.274 0.009 -19.340 1.00 92.12 96 LEU A O 1
ATOM 762 N N . PRO A 1 97 ? -7.837 -1.181 -20.457 1.00 93.50 97 PRO A N 1
ATOM 763 C CA . PRO A 1 97 ? -8.455 -0.032 -21.105 1.00 93.50 97 PRO A CA 1
ATOM 764 C C . PRO A 1 97 ? -9.065 0.930 -20.078 1.00 93.50 97 PRO A C 1
ATOM 766 O O . PRO A 1 97 ? -9.501 0.514 -19.002 1.00 93.50 97 PRO A O 1
ATOM 769 N N . TYR A 1 98 ? -9.135 2.217 -20.430 1.00 93.31 98 TYR A N 1
ATOM 770 C CA . TYR A 1 98 ? -9.641 3.264 -19.535 1.00 93.31 98 TYR A CA 1
ATOM 771 C C . TYR A 1 98 ? -11.033 2.934 -18.976 1.00 93.31 98 TYR A C 1
ATOM 773 O O . TYR A 1 98 ? -11.257 3.045 -17.773 1.00 93.31 98 TYR A O 1
ATOM 781 N N . GLU A 1 99 ? -11.959 2.494 -19.833 1.00 93.81 99 GLU A N 1
ATOM 782 C CA . GLU A 1 99 ? -13.337 2.184 -19.434 1.00 93.81 99 GLU A CA 1
ATOM 783 C C . GLU A 1 99 ? -13.415 1.008 -18.451 1.00 93.81 99 GLU A C 1
ATOM 785 O O . GLU A 1 99 ? -14.143 1.077 -17.463 1.00 93.81 99 GLU A O 1
ATOM 790 N N . GLU A 1 100 ? -12.624 -0.046 -18.665 1.00 95.00 100 GLU A N 1
ATOM 791 C CA . GLU A 1 100 ? -12.578 -1.197 -17.757 1.00 95.00 100 GLU A CA 1
ATOM 792 C C . GLU A 1 100 ? -12.010 -0.813 -16.386 1.00 95.00 100 GLU A C 1
ATOM 794 O O . GLU A 1 100 ? -12.588 -1.167 -15.357 1.00 95.00 100 GLU A O 1
ATOM 799 N N . ALA A 1 101 ? -10.920 -0.039 -16.360 1.00 94.44 101 ALA A N 1
ATOM 800 C CA . ALA A 1 101 ? -10.349 0.476 -15.117 1.00 94.44 101 ALA A CA 1
ATOM 801 C C . ALA A 1 101 ? -11.345 1.375 -14.367 1.00 94.44 101 ALA A C 1
ATOM 803 O O . ALA A 1 101 ? -11.522 1.232 -13.161 1.00 94.44 101 ALA A O 1
ATOM 804 N N . CYS A 1 102 ? -12.044 2.254 -15.089 1.00 94.50 102 CYS A N 1
ATOM 805 C CA . CYS A 1 102 ? -13.071 3.136 -14.543 1.00 94.50 102 CYS A CA 1
ATOM 806 C C . CYS A 1 102 ? -14.203 2.348 -13.867 1.00 94.50 102 CYS A C 1
ATOM 808 O O . CYS A 1 102 ? -14.556 2.626 -12.721 1.00 94.50 102 CYS A O 1
ATOM 810 N N . ASN A 1 103 ? -14.713 1.307 -14.530 1.00 95.56 103 ASN A N 1
ATOM 811 C CA . ASN A 1 103 ? -15.765 0.450 -13.983 1.00 95.56 103 ASN A CA 1
ATOM 812 C C . ASN A 1 103 ? -15.322 -0.272 -12.699 1.00 95.56 103 ASN A C 1
ATOM 814 O O . ASN A 1 103 ? -16.089 -0.347 -11.741 1.00 95.56 103 ASN A O 1
ATOM 818 N N . LEU A 1 104 ? -14.078 -0.759 -12.647 1.00 94.06 104 LEU A N 1
ATOM 819 C CA . LEU A 1 104 ? -13.523 -1.402 -11.448 1.00 94.06 104 LEU A CA 1
ATOM 820 C C . LEU A 1 104 ? -13.274 -0.417 -10.295 1.00 94.06 104 LEU A C 1
ATOM 822 O O . LEU A 1 104 ? -13.308 -0.820 -9.133 1.00 94.06 104 LEU A O 1
ATOM 826 N N . CYS A 1 105 ? -13.053 0.862 -10.599 1.00 92.06 105 CYS A N 1
ATOM 827 C CA . CYS A 1 105 ? -12.791 1.924 -9.626 1.00 92.06 105 CYS A CA 1
ATOM 828 C C . CYS A 1 105 ? -14.049 2.702 -9.199 1.00 92.06 105 CYS A C 1
ATOM 830 O O . CYS A 1 105 ? -13.939 3.810 -8.682 1.00 92.06 105 CYS A O 1
ATOM 832 N N . GLY A 1 106 ? -15.247 2.138 -9.379 1.00 91.81 106 GLY A N 1
ATOM 833 C CA . GLY A 1 106 ? -16.492 2.776 -8.933 1.00 91.81 106 GLY A CA 1
ATOM 834 C C . GLY A 1 106 ? -17.067 3.802 -9.914 1.00 91.81 106 GLY A C 1
ATOM 835 O O . GLY A 1 106 ? -17.879 4.634 -9.519 1.00 91.81 106 GLY A O 1
ATOM 836 N N . GLY A 1 107 ? -16.682 3.733 -11.190 1.00 94.25 107 GLY A N 1
ATOM 837 C CA . GLY A 1 107 ? -17.267 4.527 -12.273 1.00 94.25 107 GLY A CA 1
ATOM 838 C C . GLY A 1 107 ? -16.567 5.857 -12.551 1.00 94.25 107 GLY A C 1
ATOM 839 O O . GLY A 1 107 ? -17.037 6.619 -13.397 1.00 94.25 107 GLY A O 1
ATOM 840 N N . SER A 1 108 ? -15.447 6.143 -11.885 1.00 92.88 108 SER A N 1
ATOM 841 C CA . SER A 1 108 ? -14.585 7.277 -12.217 1.00 92.88 108 SER A CA 1
ATOM 842 C C . SER A 1 108 ? -13.109 6.961 -11.972 1.00 92.88 108 SER A C 1
ATOM 844 O O . SER A 1 108 ? -12.745 6.113 -11.158 1.00 92.88 108 SER A O 1
ATOM 846 N N . LEU A 1 109 ? -12.247 7.655 -12.712 1.00 93.06 109 LEU A N 1
ATOM 847 C CA . LEU A 1 109 ? -10.805 7.704 -12.487 1.00 93.06 109 LEU A CA 1
ATOM 848 C C . LEU A 1 109 ? -10.405 9.158 -12.215 1.00 93.06 109 LEU A C 1
ATOM 850 O O . LEU A 1 109 ? -11.127 10.063 -12.636 1.00 93.06 109 LEU A O 1
ATOM 854 N N . PRO A 1 110 ? -9.263 9.407 -11.553 1.00 90.44 110 PRO A N 1
ATOM 855 C CA . PRO A 1 110 ? -8.766 10.762 -11.366 1.00 90.44 110 PRO A CA 1
ATOM 856 C C . PRO A 1 110 ? -8.622 11.531 -12.687 1.00 90.44 110 PRO A C 1
ATOM 858 O O . PRO A 1 110 ? -8.148 10.978 -13.680 1.00 90.44 110 PRO A O 1
ATOM 861 N N . ASP A 1 111 ? -8.948 12.826 -12.671 1.00 91.69 111 ASP A N 1
ATOM 862 C CA . ASP A 1 111 ? -9.007 13.681 -13.872 1.00 91.69 111 ASP A CA 1
ATOM 863 C C . ASP A 1 111 ? -7.674 13.803 -14.631 1.00 91.69 111 ASP A C 1
ATOM 865 O O . ASP A 1 111 ? -7.647 14.153 -15.809 1.00 91.69 111 ASP A O 1
ATOM 869 N N . TYR A 1 112 ? -6.554 13.505 -13.968 1.00 90.12 112 TYR A N 1
ATOM 870 C CA . TYR A 1 112 ? -5.223 13.513 -14.577 1.00 90.12 112 TYR A CA 1
ATOM 871 C C . TYR A 1 112 ? -4.897 12.236 -15.371 1.00 90.12 112 TYR A C 1
ATOM 873 O O . TYR A 1 112 ? -3.855 12.187 -16.023 1.00 90.12 112 TYR A O 1
ATOM 881 N N . ILE A 1 113 ? -5.736 11.195 -15.312 1.00 90.88 113 ILE A N 1
ATOM 882 C CA . ILE A 1 113 ? -5.556 9.978 -16.111 1.00 90.88 113 ILE A CA 1
ATOM 883 C C . ILE A 1 113 ? -6.203 10.193 -17.490 1.00 90.88 113 ILE A C 1
ATOM 885 O O . ILE A 1 113 ? -7.422 10.371 -17.570 1.00 90.88 113 ILE A O 1
ATOM 889 N N . PRO A 1 114 ? -5.431 10.168 -18.593 1.00 88.94 114 PRO A N 1
ATOM 890 C CA . PRO A 1 114 ? -5.970 10.424 -19.923 1.00 88.94 114 PRO A CA 1
ATOM 891 C C . PRO A 1 114 ? -6.866 9.275 -20.409 1.00 88.94 114 PRO A C 1
ATOM 893 O O . PRO A 1 114 ? -6.571 8.100 -20.193 1.00 88.94 114 PRO A O 1
ATOM 896 N N . LYS A 1 115 ? -7.950 9.621 -21.119 1.00 87.12 115 LYS A N 1
ATOM 897 C CA . LYS A 1 115 ? -8.914 8.655 -21.692 1.00 87.12 115 LYS A CA 1
ATOM 898 C C . LYS A 1 115 ? -8.372 7.879 -22.891 1.00 87.12 115 LYS A C 1
ATOM 900 O O . LYS A 1 115 ? -8.842 6.787 -23.188 1.00 87.12 115 LYS A O 1
ATOM 905 N N . VAL A 1 116 ? -7.392 8.456 -23.576 1.00 81.19 116 VAL A N 1
ATOM 906 C CA . VAL A 1 116 ? -6.708 7.888 -24.737 1.00 81.19 116 VAL A CA 1
ATOM 907 C C . VAL A 1 116 ? -5.217 8.170 -24.594 1.00 81.19 116 VAL A C 1
ATOM 909 O O . VAL A 1 116 ? -4.831 9.267 -24.190 1.00 81.19 116 VAL A O 1
ATOM 912 N N . TRP A 1 117 ? -4.382 7.174 -24.884 1.00 69.69 117 TRP A N 1
ATOM 913 C CA . TRP A 1 117 ? -2.937 7.371 -24.984 1.00 69.69 117 TRP A CA 1
ATOM 914 C C . TRP A 1 117 ? -2.646 8.224 -26.229 1.00 69.69 117 TRP A C 1
ATOM 916 O O . TRP A 1 117 ? -3.217 7.951 -27.286 1.00 69.69 117 TRP A O 1
ATOM 926 N N . ILE A 1 118 ? -1.815 9.262 -26.086 1.00 52.22 118 ILE A N 1
ATOM 927 C CA . ILE A 1 118 ? -1.286 10.070 -27.202 1.00 52.22 118 ILE A CA 1
ATOM 928 C C . ILE A 1 118 ? -0.009 9.410 -27.715 1.00 52.22 118 ILE A C 1
ATOM 930 O O . ILE A 1 118 ? 0.793 8.982 -26.851 1.00 52.22 118 ILE A O 1
#

Sequence (118 aa):
MEAAFKREREVLLRVNESRRKLNSRLHSAGHLLDACLQIVGLGHLEPAKSYHFPDGPFVEYKGTVPQHELQRKQKQLELEANALISRGGKITAAVLPYEEACNLCGGSLPDYIPKVWI

Radius of gyration: 19.73 Å; Cα contacts (8 Å, |Δi|>4): 71; chains: 1; bounding box: 51×29×54 Å

Organism: Rhizophora mucronata (NCBI:txid61149)

pLDDT: mean 93.02, std 8.8, range [44.69, 98.62]

Solvent-accessible surface area (backbone atoms only — not comparable to full-atom values): 7629 Å² total; per-residue (Å²): 134,83,83,78,80,61,86,95,62,87,78,90,85,79,82,63,59,71,61,54,51,49,42,52,52,41,45,52,50,49,59,45,48,58,56,27,31,49,74,74,73,46,57,85,46,42,83,68,53,72,43,42,51,93,92,69,59,49,73,41,63,50,79,84,76,59,78,91,44,47,70,59,51,54,52,48,41,54,53,45,45,52,50,49,60,72,70,53,78,91,83,87,85,83,90,68,58,56,68,61,50,18,57,75,56,79,68,51,69,65,88,87,61,71,84,62,90,131

Nearest PDB structures (foldseek):
  2zdi-assembly1_A-2  TM=3.509E-01  e=5.866E+00  Pyrococcus horikoshii
  2zdi-assembly1_B-2  TM=3.537E-01  e=8.065E+00  Pyrococcus horikoshii
  3gjx-assembly1_A  TM=2.532E-01  e=9.161E+00  Mus musculus